Protein AF-A0A0H2LUI3-F1 (afdb_monomer)

Secondary structure (DSSP, 8-state):
-HHHHHHHHHHHHHHHHHHSEEE--STT-SSPEEETTT-HHHHHHHHHHHHHHHHHHHHHHHHHHHHHTT-

Sequence (71 aa):
MTAVVASYLLFAFSRALVKGEVPCVGRACKMQDYTLAANAGDYWANMFFLAWMVLGLSYAVYVTLKIWFRA

Structure (mmCIF, N/CA/C/O backbone):
data_AF-A0A0H2LUI3-F1
#
_entry.id   AF-A0A0H2LUI3-F1
#
loop_
_atom_site.group_PDB
_atom_site.id
_atom_site.type_symbol
_atom_site.label_atom_id
_atom_site.label_alt_id
_atom_site.label_comp_id
_atom_site.label_asym_id
_atom_site.label_entity_id
_atom_site.label_seq_id
_atom_site.pdbx_PDB_ins_code
_atom_site.Cartn_x
_atom_site.Cartn_y
_atom_site.Cartn_z
_atom_site.occupancy
_atom_site.B_iso_or_equiv
_atom_site.auth_seq_id
_atom_site.auth_comp_id
_atom_site.auth_asym_id
_atom_site.auth_atom_id
_atom_site.pdbx_PDB_model_num
ATOM 1 N N . MET A 1 1 ? -15.529 -0.971 7.302 1.00 70.00 1 MET A N 1
ATOM 2 C CA . MET A 1 1 ? -14.936 -0.499 6.026 1.00 70.00 1 MET A CA 1
ATOM 3 C C . MET A 1 1 ? -13.405 -0.517 6.035 1.00 70.00 1 MET A C 1
ATOM 5 O O . MET A 1 1 ? -12.832 -1.088 5.121 1.00 70.00 1 MET A O 1
ATOM 9 N N . THR A 1 2 ? -12.724 0.015 7.056 1.00 81.31 2 THR A N 1
ATOM 10 C CA . THR A 1 2 ? -11.243 0.089 7.130 1.00 81.31 2 THR A CA 1
ATOM 11 C C . THR A 1 2 ? -10.512 -1.252 6.988 1.00 81.31 2 THR A C 1
ATOM 13 O O . THR A 1 2 ? -9.564 -1.338 6.216 1.00 81.31 2 THR A O 1
ATOM 16 N N . ALA A 1 3 ? -10.974 -2.316 7.652 1.00 81.75 3 ALA A N 1
ATOM 17 C CA . ALA A 1 3 ? -10.364 -3.648 7.542 1.00 81.75 3 ALA A CA 1
ATOM 18 C C . ALA A 1 3 ? -10.464 -4.253 6.124 1.00 81.75 3 ALA A C 1
ATOM 20 O O . ALA A 1 3 ? -9.542 -4.925 5.662 1.00 81.75 3 ALA A O 1
ATOM 21 N N . VAL A 1 4 ? -11.557 -3.969 5.405 1.00 86.00 4 VAL A N 1
ATOM 22 C CA . VAL A 1 4 ? -11.749 -4.399 4.007 1.00 86.00 4 VAL A CA 1
ATOM 23 C C . VAL A 1 4 ? -10.775 -3.663 3.084 1.00 86.00 4 VAL A C 1
ATOM 25 O O . VAL A 1 4 ? -10.136 -4.273 2.234 1.00 86.00 4 VAL A O 1
ATOM 28 N N . VAL A 1 5 ? -10.592 -2.357 3.293 1.00 86.12 5 VAL A N 1
ATOM 29 C CA . VAL A 1 5 ? -9.621 -1.570 2.518 1.00 86.12 5 VAL A CA 1
ATOM 30 C C . VAL A 1 5 ? -8.187 -2.019 2.821 1.00 86.12 5 VAL A C 1
ATOM 32 O O . VAL A 1 5 ? -7.403 -2.208 1.897 1.00 86.12 5 VAL A O 1
ATOM 35 N N . ALA A 1 6 ? -7.848 -2.259 4.090 1.00 86.44 6 ALA A N 1
ATOM 36 C CA . ALA A 1 6 ? -6.521 -2.729 4.488 1.00 86.44 6 ALA A CA 1
ATOM 37 C C . ALA A 1 6 ? -6.176 -4.096 3.873 1.00 86.44 6 ALA A C 1
ATOM 39 O O . ALA A 1 6 ? -5.074 -4.274 3.362 1.00 86.44 6 ALA A O 1
ATOM 40 N N . SER A 1 7 ? -7.119 -5.044 3.878 1.00 87.12 7 SER A N 1
ATOM 41 C CA . SER A 1 7 ? -6.928 -6.374 3.277 1.00 87.12 7 SER A CA 1
ATOM 42 C C . SER A 1 7 ? -6.790 -6.318 1.754 1.00 87.12 7 SER A C 1
ATOM 44 O O . SER A 1 7 ? -5.919 -6.986 1.199 1.00 87.12 7 SER A O 1
ATOM 46 N N . TYR A 1 8 ? -7.568 -5.470 1.076 1.00 87.44 8 TYR A N 1
ATOM 47 C CA . TYR A 1 8 ? -7.401 -5.233 -0.359 1.00 87.44 8 TYR A CA 1
ATOM 48 C C . TYR A 1 8 ? -6.030 -4.625 -0.694 1.00 87.44 8 TYR A C 1
ATOM 50 O O . TYR A 1 8 ? -5.353 -5.092 -1.609 1.00 87.44 8 TYR A O 1
ATOM 58 N N . LEU A 1 9 ? -5.587 -3.615 0.060 1.00 85.38 9 LEU A N 1
ATOM 59 C CA . LEU A 1 9 ? -4.282 -2.983 -0.153 1.00 85.38 9 LEU A CA 1
ATOM 60 C C . LEU A 1 9 ? -3.122 -3.937 0.151 1.00 85.38 9 LEU A C 1
ATOM 62 O O . LEU A 1 9 ? -2.142 -3.947 -0.587 1.00 85.38 9 LEU A O 1
ATOM 66 N N . LEU A 1 10 ? -3.253 -4.781 1.178 1.00 85.88 10 LEU A N 1
ATOM 67 C CA . LEU A 1 10 ? -2.309 -5.864 1.469 1.00 85.88 10 LEU A CA 1
ATOM 68 C C . LEU A 1 10 ? -2.188 -6.839 0.297 1.00 85.88 10 LEU A C 1
ATOM 70 O O . LEU A 1 10 ? -1.079 -7.210 -0.079 1.00 85.88 10 LEU A O 1
ATOM 74 N N . PHE A 1 11 ? -3.316 -7.229 -0.297 1.00 87.06 11 PHE A N 1
ATOM 75 C CA . PHE A 1 11 ? -3.335 -8.086 -1.478 1.00 87.06 11 PHE A CA 1
ATOM 76 C C . PHE A 1 11 ? -2.703 -7.405 -2.699 1.00 87.06 11 PHE A C 1
ATOM 78 O O . PHE A 1 11 ? -1.927 -8.024 -3.424 1.00 87.06 11 PHE A O 1
ATOM 85 N N . ALA A 1 12 ? -2.994 -6.123 -2.926 1.00 83.94 12 ALA A N 1
ATOM 86 C CA . ALA A 1 12 ? -2.376 -5.360 -4.007 1.00 83.94 12 ALA A CA 1
ATOM 87 C C . ALA A 1 12 ? -0.854 -5.243 -3.817 1.00 83.94 12 ALA A C 1
ATOM 89 O O . ALA A 1 12 ? -0.099 -5.429 -4.769 1.00 83.94 12 ALA A O 1
ATOM 90 N N . PHE A 1 13 ? -0.402 -5.007 -2.584 1.00 84.38 13 PHE A N 1
ATOM 91 C CA . PHE A 1 13 ? 1.012 -4.932 -2.227 1.00 84.38 13 PHE A CA 1
ATOM 92 C C . PHE A 1 13 ? 1.733 -6.274 -2.415 1.00 84.38 13 PHE A C 1
ATOM 94 O O . PHE A 1 13 ? 2.789 -6.320 -3.043 1.00 84.38 13 PHE A O 1
ATOM 101 N N . SER A 1 14 ? 1.158 -7.385 -1.942 1.00 85.06 14 SER A N 1
ATOM 102 C CA . SER A 1 14 ? 1.755 -8.716 -2.122 1.00 85.06 14 SER A CA 1
ATOM 103 C C . SER A 1 14 ? 1.790 -9.134 -3.591 1.00 85.06 14 SER A C 1
ATOM 105 O O . SER A 1 14 ? 2.799 -9.655 -4.065 1.00 85.06 14 SER A O 1
ATOM 107 N N . ARG A 1 15 ? 0.729 -8.839 -4.348 1.00 84.44 15 ARG A N 1
ATOM 108 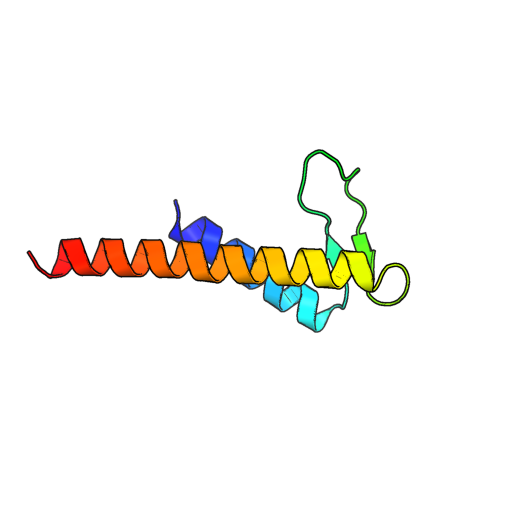C CA . ARG A 1 15 ? 0.695 -9.057 -5.797 1.00 84.44 15 ARG A CA 1
ATOM 109 C C . ARG A 1 15 ? 1.769 -8.243 -6.515 1.00 84.44 15 ARG A C 1
ATOM 111 O O . ARG A 1 15 ? 2.406 -8.789 -7.410 1.00 84.44 15 ARG A O 1
ATOM 118 N N . ALA A 1 16 ? 1.975 -6.985 -6.130 1.00 83.31 16 ALA A N 1
ATOM 119 C CA . ALA A 1 16 ? 3.023 -6.146 -6.698 1.00 83.31 16 ALA A CA 1
ATOM 120 C C . ALA A 1 16 ? 4.421 -6.731 -6.453 1.00 83.31 16 ALA A C 1
ATOM 122 O O . ALA A 1 16 ? 5.208 -6.806 -7.389 1.00 83.31 16 ALA A O 1
ATOM 123 N N . LEU A 1 17 ? 4.698 -7.246 -5.247 1.00 81.75 17 LEU A N 1
ATOM 124 C CA . LEU A 1 17 ? 5.978 -7.899 -4.939 1.00 81.75 17 LEU A CA 1
ATOM 125 C C . LEU A 1 17 ? 6.224 -9.144 -5.798 1.00 81.75 17 LEU A C 1
ATOM 127 O O . LEU A 1 17 ? 7.347 -9.376 -6.231 1.00 81.75 17 LEU A O 1
ATOM 131 N N . VAL A 1 18 ? 5.182 -9.945 -6.037 1.00 84.50 18 VAL A N 1
ATOM 132 C CA . VAL A 1 18 ? 5.301 -11.196 -6.803 1.00 84.50 18 VAL A CA 1
ATOM 133 C C . VAL A 1 18 ? 5.383 -10.939 -8.307 1.00 84.50 18 VAL A C 1
ATOM 135 O O . VAL A 1 18 ? 6.130 -11.624 -8.999 1.00 84.50 18 VAL A O 1
ATOM 138 N N . LYS A 1 19 ? 4.609 -9.983 -8.832 1.00 81.31 19 LYS A N 1
ATOM 139 C CA . LYS A 1 19 ? 4.541 -9.713 -10.276 1.00 81.31 19 LYS A CA 1
ATOM 140 C C . LYS A 1 19 ? 5.537 -8.662 -10.762 1.00 81.31 19 LYS A C 1
ATOM 142 O O . LYS A 1 19 ? 5.799 -8.617 -11.955 1.00 81.31 19 LYS A O 1
ATOM 147 N N . GLY A 1 20 ? 6.091 -7.827 -9.882 1.00 76.12 20 GLY A N 1
ATOM 148 C CA . GLY A 1 20 ? 6.946 -6.705 -10.286 1.00 76.12 20 GLY A CA 1
ATOM 149 C C . GLY A 1 20 ? 6.193 -5.618 -11.064 1.00 76.12 20 GLY A C 1
ATOM 150 O O . GLY A 1 20 ? 6.808 -4.813 -11.765 1.00 76.12 20 GLY A O 1
ATOM 151 N N . GLU A 1 21 ? 4.863 -5.605 -10.940 1.00 77.38 21 GLU A N 1
ATOM 152 C CA . GLU A 1 21 ? 3.945 -4.693 -11.616 1.00 77.38 21 GLU A CA 1
ATOM 153 C C . GLU A 1 21 ? 3.043 -4.042 -10.571 1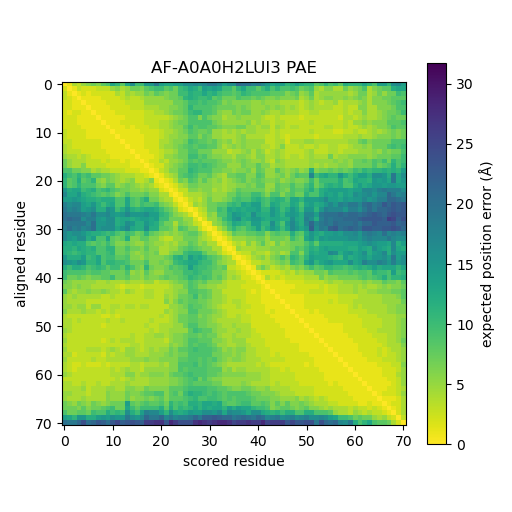.00 77.38 21 GLU A C 1
ATOM 155 O O . GLU A 1 21 ? 2.374 -4.732 -9.793 1.00 77.38 21 GLU A O 1
ATOM 160 N N . VAL A 1 22 ? 3.019 -2.712 -10.547 1.00 74.25 22 VAL A N 1
ATOM 161 C CA . VAL A 1 22 ? 2.138 -1.941 -9.670 1.00 74.25 22 VAL A CA 1
ATOM 162 C C . VAL A 1 22 ? 1.162 -1.159 -10.549 1.00 74.25 22 VAL A C 1
ATOM 164 O O . VAL A 1 22 ? 1.603 -0.272 -11.286 1.00 74.25 22 VAL A O 1
ATOM 167 N N . PRO A 1 23 ? -0.154 -1.440 -10.474 1.00 69.38 23 PRO A N 1
ATOM 168 C CA . PRO A 1 23 ? -1.140 -0.598 -11.132 1.00 69.38 23 PRO A CA 1
ATOM 169 C C . PRO A 1 23 ? -1.094 0.773 -10.473 1.00 69.38 23 PRO A C 1
ATOM 171 O O . PRO A 1 23 ? -1.160 0.880 -9.245 1.00 69.38 23 PRO A O 1
ATOM 174 N N . CYS A 1 24 ? -0.961 1.833 -11.261 1.00 68.00 24 CYS A N 1
ATOM 175 C CA . CYS A 1 24 ? -0.909 3.155 -10.672 1.00 68.00 24 CYS A CA 1
ATOM 176 C C . CYS A 1 24 ? -2.264 3.530 -10.052 1.00 68.00 24 CYS A C 1
ATOM 178 O O . CYS A 1 24 ? -3.287 3.622 -10.735 1.00 68.00 24 CYS A O 1
ATOM 180 N N . VAL A 1 25 ? -2.266 3.765 -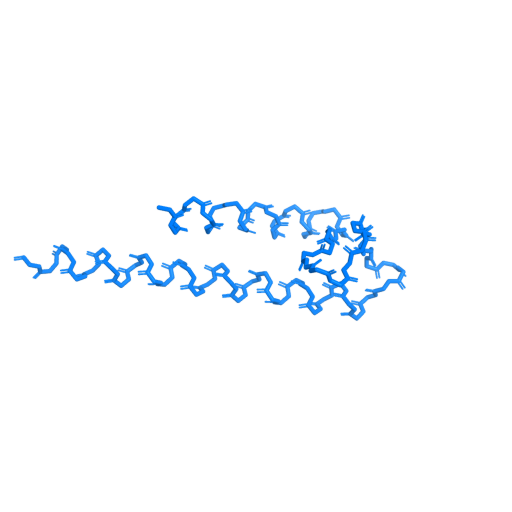8.740 1.00 63.38 25 VAL A N 1
ATOM 181 C CA . VAL A 1 25 ? -3.471 4.076 -7.968 1.00 63.38 25 VAL A CA 1
ATOM 182 C C . VAL A 1 25 ? -3.572 5.591 -7.788 1.00 63.38 25 VAL A C 1
ATOM 184 O O . VAL A 1 25 ? -2.922 6.165 -6.920 1.00 63.38 25 VAL A O 1
ATOM 187 N N . GLY A 1 26 ? -4.389 6.268 -8.601 1.00 59.53 26 GLY A N 1
ATOM 188 C CA . GLY A 1 26 ? -4.619 7.707 -8.449 1.00 59.53 26 GLY A CA 1
ATOM 189 C C . GLY A 1 26 ? -5.216 8.39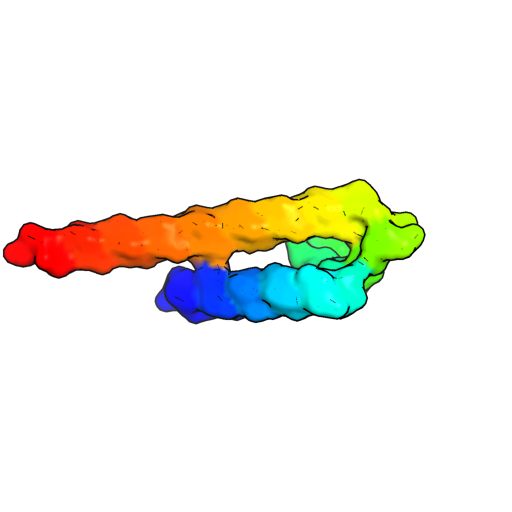0 -9.677 1.00 59.53 26 GLY A C 1
ATOM 190 O O . GLY A 1 26 ? -5.191 7.866 -10.784 1.00 59.53 26 GLY A O 1
ATOM 191 N N . ARG A 1 27 ? -5.739 9.608 -9.485 1.00 54.66 27 ARG A N 1
ATOM 192 C CA . ARG A 1 27 ? -6.422 10.396 -10.532 1.00 54.66 27 ARG A CA 1
ATOM 193 C C . ARG A 1 27 ? -5.488 10.852 -11.667 1.00 54.66 27 ARG A C 1
ATOM 195 O O . ARG A 1 27 ? -5.963 11.189 -12.743 1.00 54.66 27 ARG A O 1
ATOM 202 N N . ALA A 1 28 ? -4.177 10.863 -11.417 1.00 57.72 28 ALA A N 1
ATOM 203 C CA . ALA A 1 28 ? -3.150 11.268 -12.377 1.00 57.72 28 ALA A CA 1
ATOM 204 C C . ALA A 1 28 ? -2.701 10.134 -13.315 1.00 57.72 28 ALA A C 1
ATOM 206 O O . ALA A 1 28 ? -2.041 10.395 -14.317 1.00 57.72 28 ALA A O 1
ATOM 207 N N . CYS A 1 29 ? -3.076 8.888 -13.026 1.00 60.03 29 CYS A N 1
ATOM 208 C CA . CYS A 1 29 ? -2.670 7.747 -13.824 1.00 60.03 29 CYS A CA 1
ATOM 209 C C . CYS A 1 29 ? -3.824 7.223 -14.659 1.00 60.03 29 CYS A C 1
ATOM 211 O O . CYS A 1 29 ? -4.859 6.808 -14.144 1.00 60.03 29 CYS A O 1
ATOM 213 N N . LYS A 1 30 ? -3.621 7.202 -15.976 1.00 61.91 30 LYS A N 1
ATOM 214 C CA . LYS A 1 30 ? -4.554 6.645 -16.961 1.00 61.91 30 LYS A CA 1
ATOM 215 C C . LYS A 1 30 ? -4.591 5.107 -16.926 1.00 61.91 30 LYS A C 1
ATOM 217 O O . LYS A 1 30 ? -4.472 4.484 -17.973 1.00 61.91 30 LYS A O 1
ATOM 222 N N . MET A 1 31 ? -4.713 4.493 -15.746 1.00 62.97 31 MET A N 1
ATOM 223 C CA . MET A 1 31 ? -4.706 3.028 -15.578 1.00 62.97 31 MET A CA 1
ATOM 224 C C . MET A 1 31 ? -3.454 2.374 -16.193 1.00 62.97 31 MET A C 1
ATOM 226 O O . MET A 1 31 ? -3.540 1.327 -16.823 1.00 62.97 31 MET A O 1
ATOM 230 N N . GLN A 1 32 ? -2.297 3.035 -16.072 1.00 64.69 32 GLN A N 1
ATOM 231 C CA . GLN A 1 32 ? -1.031 2.483 -16.550 1.00 64.69 32 GLN A CA 1
ATOM 232 C C . GLN A 1 32 ? -0.410 1.599 -15.467 1.00 64.69 32 GLN A C 1
ATOM 234 O O . GLN A 1 32 ? -0.355 1.990 -14.297 1.00 64.69 32 GLN A O 1
ATOM 239 N N . ASP A 1 33 ? 0.054 0.421 -15.875 1.00 70.75 33 ASP A N 1
ATOM 240 C CA . ASP A 1 33 ? 0.812 -0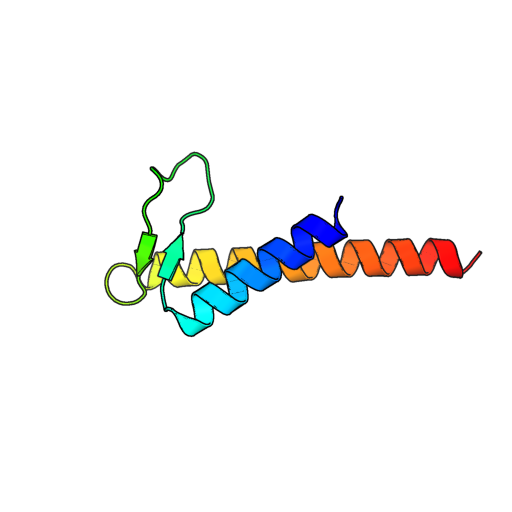.489 -15.025 1.00 70.75 33 ASP A CA 1
ATOM 241 C C . ASP A 1 33 ? 2.293 -0.093 -15.062 1.00 70.75 33 ASP A C 1
ATOM 243 O O . ASP A 1 33 ? 2.923 -0.088 -16.123 1.00 70.75 33 ASP A O 1
ATOM 247 N N . TYR A 1 34 ? 2.854 0.265 -13.903 1.00 69.00 34 TYR A N 1
ATOM 248 C CA . TYR A 1 34 ? 4.285 0.525 -13.775 1.00 69.00 34 TYR A CA 1
ATOM 249 C C . TYR A 1 34 ? 5.017 -0.782 -13.518 1.00 69.00 34 TYR A C 1
ATOM 251 O O . TYR A 1 34 ? 4.737 -1.485 -12.544 1.00 69.00 34 TYR A O 1
ATOM 259 N N . THR A 1 35 ? 5.986 -1.087 -14.374 1.00 71.56 35 THR A N 1
ATOM 260 C CA . THR A 1 35 ? 6.860 -2.247 -14.212 1.00 71.56 35 THR A CA 1
ATOM 261 C C . THR A 1 35 ? 8.188 -1.818 -13.602 1.00 71.56 35 THR A C 1
ATOM 263 O O . THR A 1 35 ? 8.695 -0.726 -13.880 1.00 71.56 35 THR A O 1
ATOM 266 N N . LEU A 1 36 ? 8.790 -2.699 -12.804 1.00 66.50 36 LEU A N 1
ATOM 267 C CA . LEU A 1 36 ? 10.121 -2.473 -12.231 1.00 66.50 36 LEU A CA 1
ATOM 268 C C . LEU A 1 36 ? 11.190 -2.229 -13.318 1.00 66.50 36 LEU A C 1
ATOM 270 O O . LEU A 1 36 ? 12.132 -1.474 -13.095 1.00 66.50 36 LEU A O 1
ATOM 274 N N . ALA A 1 37 ? 11.029 -2.841 -14.496 1.00 68.31 37 ALA A N 1
ATOM 275 C CA . ALA A 1 37 ? 11.980 -2.739 -15.602 1.00 68.31 37 ALA A CA 1
ATOM 276 C C . ALA A 1 37 ? 11.898 -1.409 -16.373 1.00 68.31 37 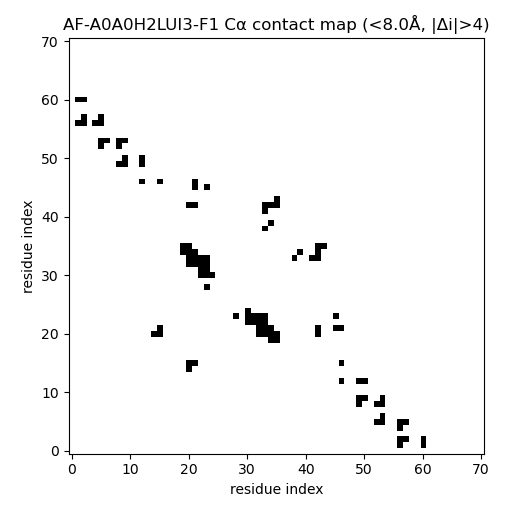ALA A C 1
ATOM 278 O O . ALA A 1 37 ? 12.927 -0.914 -16.824 1.00 68.31 37 ALA A O 1
ATOM 279 N N . ALA A 1 38 ? 10.702 -0.830 -16.529 1.00 75.00 38 ALA A N 1
ATOM 280 C CA . ALA A 1 38 ? 10.519 0.421 -17.269 1.00 75.00 38 ALA A CA 1
ATOM 281 C C . ALA A 1 38 ? 10.634 1.660 -16.367 1.00 75.00 38 ALA A C 1
ATOM 283 O O . ALA A 1 38 ? 11.254 2.650 -16.749 1.00 75.00 38 ALA A O 1
ATOM 284 N N . ASN A 1 39 ? 10.077 1.597 -15.152 1.00 73.88 39 ASN A N 1
ATOM 285 C CA . ASN A 1 39 ? 9.947 2.740 -14.247 1.00 73.88 39 ASN A CA 1
ATOM 286 C C . ASN A 1 39 ? 10.283 2.334 -12.804 1.00 73.88 39 ASN A C 1
ATOM 288 O O . ASN A 1 39 ? 9.430 2.373 -11.919 1.00 73.88 39 ASN A O 1
ATOM 292 N N . ALA A 1 40 ? 11.541 1.957 -12.549 1.00 77.56 40 ALA A N 1
ATOM 293 C CA . ALA A 1 40 ? 11.979 1.500 -11.227 1.00 77.56 40 ALA A CA 1
ATOM 294 C C . ALA A 1 40 ? 11.668 2.513 -10.104 1.00 77.56 40 ALA A C 1
ATOM 296 O O . ALA A 1 40 ? 11.179 2.127 -9.046 1.00 77.56 40 ALA A O 1
ATOM 297 N N . GLY A 1 41 ? 11.907 3.809 -10.336 1.00 81.94 41 GLY A N 1
ATOM 298 C CA . GLY A 1 41 ? 11.647 4.860 -9.344 1.00 81.94 41 GLY A CA 1
ATOM 299 C C . GLY A 1 41 ? 10.169 4.962 -8.955 1.00 81.94 41 GLY A C 1
ATOM 300 O O . GLY A 1 41 ? 9.826 4.793 -7.784 1.00 81.94 41 GLY A O 1
ATOM 301 N N . ASP A 1 42 ? 9.291 5.174 -9.941 1.00 80.75 42 ASP A N 1
ATOM 302 C CA . ASP A 1 42 ? 7.843 5.304 -9.717 1.00 80.75 42 ASP A CA 1
ATOM 303 C C . ASP A 1 42 ? 7.233 4.018 -9.146 1.00 80.75 42 ASP A C 1
ATOM 305 O O . ASP A 1 42 ? 6.334 4.064 -8.303 1.00 80.75 42 ASP A O 1
ATOM 309 N N . TYR A 1 43 ? 7.743 2.857 -9.565 1.00 82.69 43 TYR A N 1
ATOM 310 C CA . TYR A 1 43 ? 7.354 1.561 -9.020 1.00 82.69 43 TYR A CA 1
ATOM 311 C C . TYR A 1 43 ? 7.601 1.497 -7.507 1.00 82.69 43 TYR A C 1
ATOM 313 O O . TYR A 1 43 ? 6.680 1.213 -6.736 1.00 82.69 43 TYR A O 1
ATOM 321 N N . TRP A 1 44 ? 8.824 1.805 -7.061 1.00 82.12 44 TRP A N 1
ATOM 322 C CA . TRP A 1 44 ? 9.175 1.738 -5.642 1.00 82.12 44 TRP A CA 1
ATOM 323 C C . TRP A 1 44 ? 8.453 2.809 -4.827 1.00 82.12 44 TRP A C 1
ATOM 325 O O . TRP A 1 44 ? 7.980 2.507 -3.733 1.00 82.12 44 TRP A O 1
ATOM 335 N N . ALA A 1 45 ? 8.279 4.020 -5.361 1.00 85.06 45 ALA A N 1
ATOM 336 C CA . ALA A 1 45 ? 7.490 5.066 -4.709 1.00 85.06 45 ALA A CA 1
ATOM 337 C C . ALA A 1 45 ? 6.046 4.606 -4.431 1.00 85.06 45 ALA A C 1
ATOM 339 O O . ALA A 1 45 ? 5.552 4.747 -3.308 1.00 85.06 45 ALA A O 1
ATOM 340 N N . ASN A 1 46 ? 5.394 3.978 -5.416 1.00 82.88 46 ASN A N 1
ATOM 341 C CA . ASN A 1 46 ? 4.051 3.420 -5.248 1.00 82.88 46 ASN A CA 1
ATOM 342 C C . ASN A 1 46 ? 4.027 2.228 -4.278 1.00 82.88 46 ASN A C 1
ATOM 344 O O . ASN A 1 46 ? 3.108 2.126 -3.462 1.00 82.88 46 ASN A O 1
ATOM 348 N N . MET A 1 47 ? 5.039 1.352 -4.303 1.00 85.12 47 MET A N 1
ATOM 349 C CA . MET A 1 47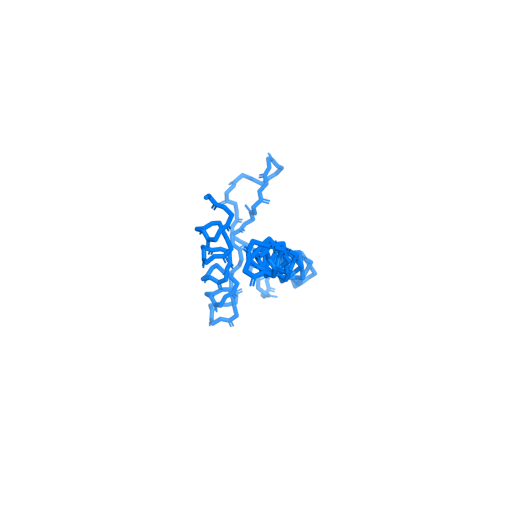 ? 5.161 0.262 -3.324 1.00 85.12 47 MET A CA 1
ATOM 350 C C . MET A 1 47 ? 5.285 0.785 -1.893 1.00 85.12 47 MET A C 1
ATOM 352 O O . MET A 1 47 ? 4.598 0.286 -1.001 1.00 85.12 47 MET A O 1
ATOM 356 N N . PHE A 1 48 ? 6.121 1.800 -1.664 1.00 88.12 48 PHE A N 1
ATOM 357 C CA . PHE A 1 48 ? 6.267 2.408 -0.343 1.00 88.12 48 PHE A CA 1
ATOM 358 C C . PHE A 1 48 ? 4.961 3.048 0.114 1.00 88.12 48 PHE A C 1
ATOM 360 O O . PHE A 1 48 ? 4.547 2.832 1.251 1.00 88.12 48 PHE A O 1
ATOM 367 N N . PHE A 1 49 ? 4.271 3.776 -0.763 1.00 86.69 49 PHE A N 1
ATOM 368 C CA . PHE A 1 49 ? 2.970 4.354 -0.439 1.00 86.69 49 PHE A CA 1
ATOM 369 C C . PHE A 1 49 ? 1.940 3.283 -0.043 1.00 86.69 49 PHE A C 1
ATOM 371 O O . PHE A 1 49 ? 1.275 3.415 0.988 1.00 86.69 49 PHE A O 1
ATOM 378 N N . LEU A 1 50 ? 1.843 2.191 -0.809 1.00 85.88 50 LEU A N 1
ATOM 379 C CA . LEU A 1 50 ? 0.969 1.059 -0.488 1.00 85.88 50 LEU A CA 1
ATOM 380 C C . LEU A 1 50 ? 1.321 0.433 0.868 1.00 85.88 50 LEU A C 1
ATOM 382 O O . LEU A 1 50 ? 0.419 0.184 1.671 1.00 85.88 50 LEU A O 1
ATOM 386 N N . ALA A 1 51 ? 2.610 0.236 1.158 1.00 90.12 51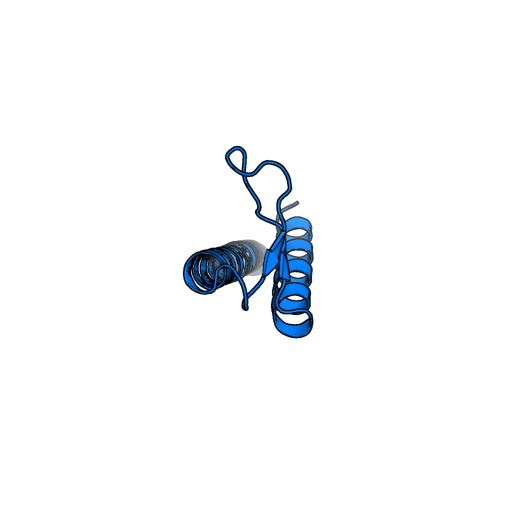 ALA A N 1
ATOM 387 C CA . ALA A 1 51 ? 3.070 -0.277 2.448 1.00 90.12 51 ALA A CA 1
ATOM 388 C C . ALA A 1 51 ? 2.657 0.643 3.610 1.00 90.12 51 ALA A C 1
ATOM 390 O O . ALA A 1 51 ? 2.116 0.176 4.614 1.00 90.12 51 ALA A O 1
ATOM 391 N N . TRP A 1 52 ? 2.838 1.957 3.460 1.00 91.25 52 TRP A N 1
ATOM 392 C CA . TRP A 1 52 ? 2.429 2.940 4.465 1.00 91.25 52 TRP A CA 1
ATOM 393 C C . TRP A 1 52 ? 0.917 2.947 4.700 1.00 91.25 52 TRP A C 1
ATOM 395 O O . TRP A 1 52 ? 0.479 2.978 5.851 1.00 91.25 52 TRP A O 1
ATOM 405 N N . MET A 1 53 ? 0.111 2.856 3.641 1.00 88.75 53 MET A N 1
ATOM 406 C CA . MET A 1 53 ? -1.350 2.785 3.757 1.00 88.75 53 MET A CA 1
ATOM 407 C C . MET A 1 53 ? -1.806 1.530 4.504 1.00 88.75 53 MET A C 1
ATOM 409 O O . MET A 1 53 ? -2.676 1.604 5.375 1.00 88.75 53 MET A O 1
ATOM 413 N N . VAL A 1 54 ? -1.198 0.383 4.204 1.00 90.38 54 VAL A N 1
ATOM 414 C CA . VAL A 1 54 ? -1.448 -0.882 4.905 1.00 90.38 54 VAL A CA 1
ATOM 415 C C . VAL A 1 54 ? -1.126 -0.765 6.396 1.00 90.38 54 VAL A C 1
ATOM 417 O O . VAL A 1 54 ? -1.950 -1.137 7.237 1.00 90.38 54 VAL A O 1
ATOM 420 N N . LEU A 1 55 ? 0.051 -0.236 6.740 1.00 92.12 55 LEU A N 1
ATOM 421 C CA . LEU A 1 55 ? 0.480 -0.081 8.132 1.00 92.12 55 LEU A CA 1
ATOM 422 C C . LEU A 1 55 ? -0.419 0.902 8.888 1.00 92.12 55 LEU A C 1
ATOM 424 O O . LEU A 1 55 ? -0.879 0.602 9.987 1.00 92.12 55 LEU A O 1
ATOM 428 N N . GLY A 1 56 ? -0.741 2.044 8.280 1.00 92.19 56 GLY A N 1
ATOM 429 C CA . GLY A 1 56 ? -1.610 3.049 8.886 1.00 92.19 56 GLY A CA 1
ATOM 430 C C . GLY A 1 56 ? -3.022 2.525 9.151 1.00 92.19 56 GLY A C 1
ATOM 431 O O . GLY A 1 56 ? -3.548 2.685 10.253 1.00 92.19 56 GLY A O 1
ATOM 432 N N . LEU A 1 57 ? -3.636 1.848 8.175 1.00 91.00 57 LEU A N 1
ATOM 433 C CA . LEU A 1 57 ? -4.989 1.304 8.326 1.00 91.00 57 LEU A CA 1
ATOM 434 C C . LEU A 1 57 ? -5.046 0.138 9.317 1.00 91.00 57 LEU A C 1
ATOM 436 O O . LEU A 1 57 ? -5.980 0.070 10.116 1.00 91.00 57 LEU A O 1
ATOM 440 N N . SER A 1 58 ? -4.064 -0.767 9.293 1.00 89.19 58 SER A N 1
ATOM 441 C CA . SER A 1 58 ? -3.994 -1.867 10.264 1.00 89.19 58 SER A CA 1
ATOM 442 C C . SER A 1 58 ? -3.788 -1.345 11.686 1.00 89.19 58 SER A C 1
ATOM 444 O O . SER A 1 58 ? -4.475 -1.795 12.604 1.00 89.19 58 SER A O 1
ATOM 446 N N . TYR A 1 59 ? -2.943 -0.328 11.864 1.00 92.44 59 TYR A N 1
ATOM 447 C CA . TYR A 1 59 ? -2.775 0.348 13.146 1.00 92.44 59 TYR A CA 1
ATOM 448 C C . TYR A 1 59 ? -4.063 1.035 13.613 1.00 92.44 59 TYR A C 1
ATOM 450 O O . TYR A 1 59 ? -4.450 0.885 14.771 1.00 92.44 59 TYR A O 1
ATOM 458 N N . ALA A 1 60 ? -4.780 1.728 12.725 1.00 91.44 60 ALA A N 1
ATOM 459 C CA . ALA A 1 60 ? -6.059 2.349 13.066 1.00 91.44 60 ALA A CA 1
ATOM 460 C C . ALA A 1 60 ? -7.099 1.310 13.523 1.00 91.44 60 ALA A C 1
ATOM 462 O O . ALA A 1 60 ? -7.799 1.529 14.516 1.00 91.44 60 ALA A O 1
ATOM 463 N N . VAL A 1 61 ? -7.175 0.157 12.846 1.00 90.56 61 VAL A N 1
ATOM 464 C CA . VAL A 1 61 ? -8.030 -0.968 13.263 1.00 90.56 61 VAL A CA 1
ATOM 465 C C . VAL A 1 61 ? -7.599 -1.491 14.632 1.00 90.56 61 VAL A C 1
ATOM 467 O O . VAL A 1 61 ? -8.445 -1.643 15.511 1.00 90.56 61 VAL A O 1
ATOM 470 N N . TYR A 1 62 ? -6.299 -1.709 14.842 1.00 91.88 62 TYR A N 1
ATOM 471 C CA . TYR A 1 62 ? -5.756 -2.168 16.119 1.00 91.88 62 TYR A CA 1
ATOM 472 C C . TYR A 1 62 ? -6.097 -1.218 17.272 1.00 91.88 62 TYR A C 1
ATOM 474 O O . TYR A 1 62 ? -6.623 -1.664 18.289 1.00 91.88 62 TYR A O 1
ATOM 482 N N . VAL A 1 63 ? -5.855 0.087 17.117 1.00 94.69 63 VAL A N 1
ATOM 483 C CA . VAL A 1 63 ? -6.166 1.091 18.147 1.00 94.69 63 VAL A CA 1
ATOM 484 C C . VAL A 1 63 ? -7.662 1.134 18.429 1.00 94.69 63 VAL A C 1
ATOM 486 O O . VAL A 1 63 ? -8.052 1.168 19.593 1.00 94.69 63 VAL A O 1
ATOM 489 N N . THR A 1 64 ? -8.495 1.071 17.389 1.00 91.31 64 THR A N 1
ATOM 490 C CA . THR A 1 64 ? -9.953 1.025 17.545 1.00 91.31 64 THR A CA 1
ATOM 491 C C . THR A 1 64 ? -10.348 -0.184 18.387 1.00 91.31 64 THR A C 1
ATOM 493 O O . THR A 1 64 ? -10.9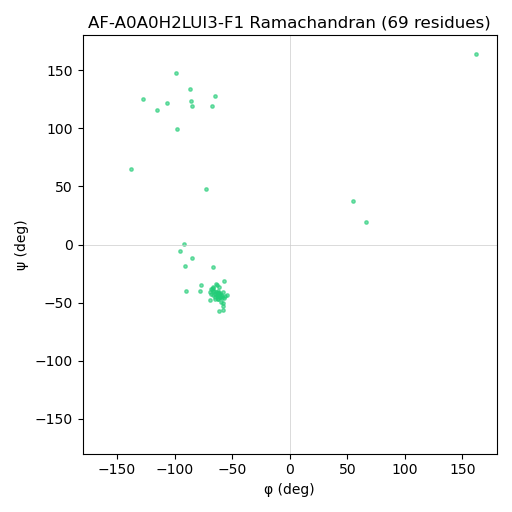34 -0.015 19.451 1.00 91.31 64 THR A O 1
ATOM 496 N N . LEU A 1 65 ? -9.957 -1.398 17.993 1.00 89.75 65 LEU A N 1
ATOM 497 C CA . LEU A 1 65 ? -10.274 -2.612 18.755 1.00 89.75 65 LEU A CA 1
ATOM 498 C C . LEU A 1 65 ? -9.732 -2.545 20.186 1.00 89.75 65 LEU A C 1
ATOM 500 O O . LEU A 1 65 ? -10.435 -2.903 21.124 1.00 89.75 65 LEU A O 1
ATOM 504 N N . LYS A 1 66 ? -8.516 -2.027 20.373 1.00 91.94 66 LYS A N 1
ATOM 505 C CA . LYS A 1 66 ? -7.911 -1.852 21.696 1.00 91.94 66 LYS A CA 1
ATOM 506 C C . LYS A 1 66 ? -8.716 -0.904 22.584 1.00 91.94 66 LYS A C 1
ATOM 508 O O . LYS A 1 66 ? -8.758 -1.132 23.783 1.00 91.94 66 LYS A O 1
ATOM 513 N N . ILE A 1 67 ? -9.314 0.156 22.042 1.00 92.44 67 ILE A N 1
ATOM 514 C CA . ILE A 1 67 ? -10.185 1.059 22.810 1.00 92.44 67 ILE A CA 1
ATOM 515 C C . ILE A 1 67 ? -11.484 0.338 23.179 1.00 92.44 67 ILE A C 1
ATOM 517 O O . ILE A 1 67 ? -11.874 0.352 24.340 1.00 92.44 67 ILE A O 1
ATOM 521 N N . TRP A 1 68 ? -12.112 -0.334 22.213 1.00 87.56 68 TRP A N 1
ATOM 522 C CA . TRP A 1 68 ? -13.397 -1.011 22.410 1.00 87.56 68 TRP A CA 1
ATOM 523 C C . TRP A 1 68 ? -13.325 -2.208 23.366 1.00 87.56 68 TRP A C 1
ATOM 525 O O . TRP A 1 68 ? -14.248 -2.404 24.142 1.00 87.56 68 TRP A O 1
ATOM 535 N N . PHE A 1 69 ? -12.239 -2.983 23.345 1.00 88.19 69 PHE A N 1
ATOM 536 C CA . PHE A 1 69 ? -12.043 -4.138 24.235 1.00 88.19 69 PHE A CA 1
ATOM 537 C C . PHE A 1 69 ? -11.306 -3.807 25.545 1.00 88.19 69 PHE A C 1
ATOM 539 O O . PHE A 1 69 ? -11.040 -4.710 26.334 1.00 88.19 69 PHE A O 1
ATOM 546 N N . ARG A 1 70 ? -10.917 -2.543 25.770 1.00 71.62 70 ARG A N 1
ATOM 547 C CA . ARG A 1 70 ? -10.422 -2.060 27.076 1.00 71.62 70 ARG A CA 1
ATOM 548 C C . ARG A 1 70 ? -11.513 -1.402 27.927 1.00 71.62 70 ARG A C 1
ATOM 550 O O . ARG A 1 70 ? -11.199 -1.021 29.054 1.00 71.62 70 ARG A O 1
ATOM 557 N N . ALA A 1 71 ? -12.717 -1.226 27.379 1.00 51.06 71 ALA A N 1
ATOM 558 C CA . ALA A 1 71 ? -13.923 -0.923 28.147 1.00 51.06 71 ALA A CA 1
ATOM 559 C C . ALA A 1 71 ? -14.413 -2.193 28.855 1.00 51.06 71 ALA A C 1
ATOM 561 O O . ALA A 1 71 ? -14.890 -2.058 30.001 1.00 51.06 71 ALA A O 1
#

Solvent-accessible surface area (backbone atoms only — not comparable to full-atom values): 3993 Å² total; per-residue (Å²): 111,62,69,61,52,26,52,52,42,46,50,54,48,54,48,22,71,76,67,46,42,39,70,46,87,53,96,88,41,88,74,47,69,31,32,51,87,83,34,47,68,65,30,51,54,52,51,52,51,44,51,51,51,29,53,51,40,49,49,52,50,50,54,49,52,53,55,67,75,69,109

Nearest PDB structures (foldseek):
  7zqy-assembly1_C  TM=7.547E-01  e=5.862E+00  Thermochaetoides thermophila

Organism: Variovorax paradoxus (NCBI:txid34073)

Foldseek 3Di:
DLVVVLVVLVVQLVCCVVVQWHQDPDPPDPRDIDHCVPCVPVSVVVSVVSVVSNVVSVVVVVVVVVVVVVD

Mean predicted aligned error: 6.82 Å

pLDDT: mean 80.38, std 10.65, range [51.06, 94.69]

Radius of gyration: 14.6 Å; Cα contacts (8 Å, |Δi|>4): 55; chains: 1; bounding box: 27×22×45 Å